Protein AF-A0ABD1X3M7-F1 (afdb_monomer_lite)

Radius of gyration: 40.59 Å; chains: 1; bounding box: 87×37×115 Å

pLDDT: mean 83.44, std 13.27, range [40.62, 98.56]

Foldseek 3Di:
DDDDDDPPVVVVVVVVVVVVVVVVVVVVVVVVVVVVVVVVVVVVVVVVVVVVVVVVVVVVVVVVLCVLQVVQPPPNPPDDVVSVVSSVVVVVVVVVVVVVVVVVVVVVVVVVD

Secondary structure (DSSP, 8-state):
-----SHHHHHHHHHHHHHHHHHHHHHHHHHHHHHHHHHHHHHHHHHHHHHHHHHHHHHHHHHHHHHHHHHSTT-TT--HHHHHHHHHHHHHHHHHHHHHHHHHHHHHHHT--

Sequence (113 aa):
MGGSQQPLVESLEFLNKLLKQSQARRKWYSQIGHIKNRKSRRILMKRRALLVRSRRHRSQIERKVRTLKKLIPNCESMGLDRLFTETADYIIALQIRVKIMQIMVNVFSASDE

Structure (mmCIF, N/CA/C/O backbone):
data_AF-A0ABD1X3M7-F1
#
_entry.id   AF-A0ABD1X3M7-F1
#
loop_
_atom_site.group_PDB
_atom_site.id
_atom_site.type_symbol
_atom_site.label_atom_id
_atom_site.label_alt_id
_atom_site.label_comp_id
_atom_site.label_asym_id
_atom_site.label_entity_id
_atom_site.label_seq_id
_atom_site.pdbx_PDB_ins_code
_atom_site.Cartn_x
_atom_site.Cartn_y
_atom_site.Cartn_z
_atom_site.occupancy
_atom_site.B_iso_or_equiv
_atom_site.auth_seq_id
_atom_site.auth_comp_id
_atom_site.auth_asym_id
_atom_site.auth_atom_id
_atom_site.pdbx_PDB_model_num
ATOM 1 N N . MET A 1 1 ? 62.180 25.571 -76.571 1.00 40.62 1 MET A N 1
ATOM 2 C CA . MET A 1 1 ? 62.094 25.977 -75.149 1.00 40.62 1 MET A CA 1
ATOM 3 C C . MET A 1 1 ? 60.613 26.158 -74.838 1.00 40.62 1 MET A C 1
ATOM 5 O O . MET A 1 1 ? 60.009 26.986 -75.486 1.00 40.62 1 MET A O 1
ATOM 9 N N . GLY A 1 2 ? 59.909 25.409 -74.003 1.00 47.47 2 GLY A N 1
ATOM 10 C CA . GLY A 1 2 ? 60.250 24.322 -73.102 1.00 47.47 2 GLY A CA 1
ATOM 11 C C . GLY A 1 2 ? 59.022 23.414 -72.967 1.00 47.47 2 GLY A C 1
ATOM 12 O O . GLY A 1 2 ? 57.887 23.855 -73.142 1.00 47.47 2 GLY A O 1
ATOM 13 N N . GLY A 1 3 ? 59.283 22.127 -72.763 1.00 44.47 3 GLY A N 1
ATOM 14 C CA . GLY A 1 3 ? 58.268 21.087 -72.730 1.00 44.47 3 GLY A CA 1
ATOM 15 C C . GLY A 1 3 ? 57.367 21.131 -71.496 1.00 44.47 3 GLY A C 1
ATOM 16 O O . GLY A 1 3 ? 57.788 21.479 -70.397 1.00 44.47 3 GLY A O 1
ATOM 17 N N . SER A 1 4 ? 56.136 20.678 -71.717 1.00 57.66 4 SER A N 1
ATOM 18 C CA . SER A 1 4 ? 55.541 19.567 -70.968 1.00 57.66 4 SER A CA 1
ATOM 19 C C . SER A 1 4 ? 55.552 19.666 -69.437 1.00 57.66 4 SER A C 1
ATOM 21 O O . SER A 1 4 ? 56.149 18.831 -68.765 1.00 57.66 4 SER A O 1
ATOM 23 N N . GLN A 1 5 ? 54.815 20.621 -68.865 1.00 54.59 5 GLN A N 1
ATOM 24 C CA . GLN A 1 5 ? 54.397 20.562 -67.456 1.00 54.59 5 GLN A CA 1
ATOM 25 C C . GLN A 1 5 ? 52.925 20.967 -67.311 1.00 54.59 5 GLN A C 1
ATOM 27 O O . GLN A 1 5 ? 52.609 22.066 -66.877 1.00 54.59 5 GLN A O 1
ATOM 32 N N . GLN A 1 6 ? 52.008 20.080 -67.695 1.00 57.47 6 GLN A N 1
ATOM 33 C CA . GLN A 1 6 ? 50.570 20.236 -67.419 1.00 57.47 6 GLN A CA 1
ATOM 34 C C . GLN A 1 6 ? 49.888 19.036 -66.716 1.00 57.47 6 GLN A C 1
ATOM 36 O O . GLN A 1 6 ? 48.978 19.288 -65.934 1.00 57.47 6 GLN A O 1
ATOM 41 N N . PRO A 1 7 ? 50.321 17.759 -66.822 1.00 57.53 7 PRO A N 1
ATOM 42 C CA . PRO A 1 7 ? 49.529 16.657 -66.252 1.00 57.53 7 PRO A CA 1
ATOM 43 C C . PRO A 1 7 ? 49.701 16.457 -64.733 1.00 57.53 7 PRO A C 1
ATOM 45 O O . PRO A 1 7 ? 48.833 15.884 -64.076 1.00 57.53 7 PRO A O 1
ATOM 48 N N . LEU A 1 8 ? 50.811 16.918 -64.143 1.00 57.44 8 LEU A N 1
ATOM 49 C CA . LEU A 1 8 ? 51.114 16.660 -62.726 1.00 57.44 8 LEU A CA 1
ATOM 50 C C . LEU A 1 8 ? 50.387 17.605 -61.761 1.00 57.44 8 LEU A C 1
ATOM 52 O O . LEU A 1 8 ? 50.040 17.194 -60.655 1.00 57.44 8 LEU A O 1
ATOM 56 N N . VAL A 1 9 ? 50.119 18.844 -62.178 1.00 61.38 9 VAL A N 1
ATOM 57 C CA . VAL A 1 9 ? 49.467 19.851 -61.323 1.00 61.38 9 VAL A CA 1
ATOM 58 C C . VAL A 1 9 ? 47.966 19.564 -61.200 1.00 61.38 9 VAL A C 1
ATOM 60 O O . VAL A 1 9 ? 47.423 19.577 -60.098 1.00 61.38 9 VAL A O 1
ATOM 63 N N . GLU A 1 10 ? 47.310 19.180 -62.299 1.00 66.12 10 GLU A N 1
ATOM 64 C CA . GLU A 1 10 ? 45.896 18.771 -62.299 1.00 66.12 10 GLU A CA 1
ATOM 65 C C . GLU A 1 10 ? 45.653 17.480 -61.497 1.00 66.12 10 GLU A C 1
ATOM 67 O O . GLU A 1 10 ? 44.648 17.359 -60.792 1.00 66.12 10 GLU A O 1
ATOM 72 N N . SER A 1 11 ? 46.600 16.535 -61.538 1.00 68.56 11 SER A N 1
ATOM 73 C CA . SER A 1 11 ? 46.552 15.296 -60.750 1.00 68.56 11 SER A CA 1
ATOM 74 C C . SER A 1 11 ? 46.638 15.563 -59.240 1.00 68.56 11 SER A C 1
ATOM 76 O O . SER A 1 11 ? 45.898 14.967 -58.451 1.00 68.56 11 SER A O 1
ATOM 78 N N . LEU A 1 12 ? 47.474 16.520 -58.820 1.00 69.56 12 LEU A N 1
ATOM 79 C CA . LEU A 1 12 ? 47.601 16.902 -57.411 1.00 69.56 12 LEU A CA 1
ATOM 80 C C . LEU A 1 12 ? 46.325 17.583 -56.883 1.00 69.56 12 LEU A C 1
ATOM 82 O O . LEU A 1 12 ? 45.862 17.279 -55.780 1.00 69.56 12 LEU A O 1
ATOM 86 N N . GLU A 1 13 ? 45.714 18.456 -57.687 1.00 80.94 13 GLU A N 1
ATOM 87 C CA . GLU A 1 13 ? 44.432 19.095 -57.369 1.00 80.94 13 GLU A CA 1
ATOM 88 C C . GLU A 1 13 ? 43.291 18.074 -57.274 1.00 80.94 13 GLU A C 1
ATOM 90 O O . GLU A 1 13 ? 42.463 18.125 -56.355 1.00 80.94 13 GLU A O 1
ATOM 95 N N . PHE A 1 14 ? 43.280 17.084 -58.170 1.00 81.12 14 PHE A N 1
ATOM 96 C CA . PHE A 1 14 ? 42.321 15.985 -58.134 1.00 81.12 14 PHE A CA 1
ATOM 97 C C . PHE A 1 14 ? 42.456 15.141 -56.854 1.00 81.12 14 PHE A C 1
ATOM 99 O O . PHE A 1 14 ? 41.455 14.869 -56.179 1.00 81.12 14 PHE A O 1
ATOM 106 N N . LEU A 1 15 ? 43.684 14.796 -56.449 1.00 79.88 15 LEU A N 1
ATOM 107 C CA . LEU A 1 15 ? 43.950 14.066 -55.204 1.00 79.88 15 LEU A CA 1
ATOM 108 C C . LEU A 1 15 ? 43.572 14.882 -53.957 1.00 79.88 15 LEU A C 1
ATOM 110 O O . LEU A 1 15 ? 42.947 14.348 -53.034 1.00 79.88 15 LEU A O 1
ATOM 114 N N . ASN A 1 16 ? 43.855 16.187 -53.943 1.00 84.12 16 ASN A N 1
ATOM 115 C CA . ASN A 1 16 ? 43.445 17.089 -52.863 1.00 84.12 16 ASN A CA 1
ATOM 116 C C . ASN A 1 16 ? 41.917 17.196 -52.747 1.00 84.12 16 ASN A C 1
ATOM 118 O O . ASN A 1 16 ? 41.368 17.211 -51.638 1.00 84.12 16 ASN A O 1
ATOM 122 N N . LYS A 1 17 ? 41.207 17.219 -53.880 1.00 84.50 17 LYS A N 1
ATOM 123 C CA . LYS A 1 17 ? 39.740 17.226 -53.929 1.00 84.50 17 LYS A CA 1
ATOM 124 C C . LYS A 1 17 ? 39.149 15.932 -53.362 1.00 84.50 17 LYS A C 1
ATOM 126 O O . LYS A 1 17 ? 38.236 15.999 -52.534 1.00 84.50 17 LYS A O 1
ATOM 131 N N . LEU A 1 18 ? 39.699 14.771 -53.727 1.00 83.19 18 LEU A N 1
ATOM 132 C CA . LEU A 1 18 ? 39.285 13.473 -53.178 1.00 83.19 18 LEU A CA 1
ATOM 133 C C . LEU A 1 18 ? 39.569 13.362 -51.676 1.00 83.19 18 LEU A C 1
ATOM 135 O O . LEU A 1 18 ? 38.720 12.887 -50.916 1.00 83.19 18 LEU A O 1
ATOM 139 N N . LEU A 1 19 ? 40.723 13.853 -51.218 1.00 82.50 19 LEU A N 1
ATOM 140 C CA . LEU A 1 19 ? 41.073 13.849 -49.800 1.00 82.50 19 LEU A CA 1
ATOM 141 C C . LEU A 1 19 ? 40.123 14.743 -48.987 1.00 82.50 19 LEU A C 1
ATOM 143 O O . LEU A 1 19 ? 39.609 14.303 -47.955 1.00 82.50 19 LEU A O 1
ATOM 147 N N . LYS A 1 20 ? 39.819 15.957 -49.472 1.00 81.38 20 LYS A N 1
ATOM 148 C CA . LYS A 1 20 ? 38.830 16.863 -48.859 1.00 81.38 20 LYS A CA 1
ATOM 149 C C . LYS A 1 20 ? 37.435 16.234 -48.819 1.00 81.38 20 LYS A C 1
ATOM 151 O O . LYS A 1 20 ? 36.772 16.283 -47.782 1.00 81.38 20 LYS A O 1
ATOM 156 N N . GLN A 1 21 ? 37.008 15.578 -49.899 1.00 80.31 21 GLN A N 1
ATOM 157 C CA . GLN A 1 21 ? 35.721 14.878 -49.963 1.00 80.31 21 GLN A CA 1
ATOM 158 C C . GLN A 1 21 ? 35.660 13.693 -48.983 1.00 80.31 21 GLN A C 1
ATOM 160 O O . GLN A 1 21 ? 34.658 13.511 -48.287 1.00 80.31 21 GLN A O 1
ATOM 165 N N . SER A 1 22 ? 36.743 12.921 -48.868 1.00 79.19 22 SER A N 1
ATOM 166 C CA . SER A 1 22 ? 36.877 11.823 -47.903 1.00 79.19 22 SER A CA 1
ATOM 167 C C . SER A 1 22 ? 36.846 12.322 -46.454 1.00 79.19 22 SER A C 1
ATOM 169 O O . SER A 1 22 ? 36.138 11.763 -45.612 1.00 79.19 22 SER A O 1
ATOM 171 N N . GLN A 1 23 ? 37.551 13.415 -46.146 1.00 83.06 23 GLN A N 1
ATOM 172 C CA . GLN A 1 23 ? 37.528 14.041 -44.821 1.00 83.06 23 GLN A CA 1
ATOM 173 C C . GLN A 1 23 ? 36.141 14.593 -44.463 1.00 83.06 23 GLN A C 1
ATOM 175 O O . GLN A 1 23 ? 35.680 14.389 -43.337 1.00 83.06 23 GLN A O 1
ATOM 180 N N . ALA A 1 24 ? 35.448 15.234 -45.410 1.00 79.19 24 ALA A N 1
ATOM 181 C CA . ALA A 1 24 ? 34.084 15.723 -45.217 1.00 79.19 24 ALA A CA 1
ATOM 182 C C . ALA A 1 24 ? 33.107 14.570 -44.929 1.00 79.19 24 ALA A C 1
ATOM 184 O O . ALA A 1 24 ? 32.333 14.635 -43.972 1.00 79.19 24 ALA A O 1
ATOM 185 N N . ARG A 1 25 ? 33.205 13.469 -45.687 1.00 78.94 25 ARG A N 1
ATOM 186 C CA . ARG A 1 25 ? 32.411 12.252 -45.460 1.00 78.94 25 ARG A CA 1
ATOM 187 C C . ARG A 1 25 ? 32.681 11.643 -44.084 1.00 78.94 25 ARG A C 1
ATOM 189 O O . ARG A 1 25 ? 31.732 11.338 -43.366 1.00 78.94 25 ARG A O 1
ATOM 196 N N . ARG A 1 26 ? 33.949 11.521 -43.672 1.00 77.19 26 ARG A N 1
ATOM 197 C CA . ARG A 1 26 ? 34.320 11.006 -42.339 1.00 77.19 26 ARG A CA 1
ATOM 198 C C . ARG A 1 26 ? 33.748 11.856 -41.201 1.00 77.19 26 ARG A C 1
ATOM 200 O O . ARG A 1 26 ? 33.186 11.300 -40.257 1.00 77.19 26 ARG A O 1
ATOM 207 N N . LYS A 1 27 ? 33.833 13.188 -41.306 1.00 79.50 27 LYS A N 1
ATOM 208 C CA . LYS A 1 27 ? 33.227 14.109 -40.328 1.00 79.50 27 LYS A CA 1
ATOM 209 C C . LYS A 1 27 ? 31.704 13.943 -40.264 1.00 79.50 27 LYS A C 1
ATOM 211 O O . LYS A 1 27 ? 31.154 13.857 -39.169 1.00 79.50 27 LYS A O 1
ATOM 216 N N . TRP A 1 28 ? 31.042 13.807 -41.414 1.00 77.19 28 TRP A N 1
ATOM 217 C CA . TRP A 1 28 ? 29.592 13.613 -41.498 1.00 77.19 28 TRP A CA 1
ATOM 218 C C . TRP A 1 28 ? 29.123 12.305 -40.835 1.00 77.19 28 TRP A C 1
ATOM 220 O O . TRP A 1 28 ? 28.206 12.326 -40.012 1.00 77.19 28 TRP A O 1
ATOM 230 N N . TYR A 1 29 ? 29.798 11.177 -41.095 1.00 77.81 29 TYR A N 1
ATOM 231 C CA . TYR A 1 29 ? 29.486 9.897 -40.442 1.00 77.81 29 TYR A CA 1
ATOM 232 C C . TYR A 1 29 ? 29.688 9.941 -38.923 1.00 77.81 29 TYR A C 1
ATOM 234 O O . TYR A 1 29 ? 28.832 9.458 -38.177 1.00 77.81 29 TYR A O 1
ATOM 242 N N . SER A 1 30 ? 30.779 10.562 -38.460 1.00 79.31 30 SER A N 1
ATOM 243 C CA . SER A 1 30 ? 31.036 10.753 -37.028 1.00 79.31 30 SER A CA 1
ATOM 244 C C . SER A 1 30 ? 29.919 11.570 -36.364 1.00 79.31 30 SER A C 1
ATOM 246 O O . SER A 1 30 ? 29.330 11.152 -35.362 1.00 79.31 30 SER A O 1
ATOM 248 N N . GLN A 1 31 ? 29.524 12.687 -36.979 1.00 77.06 31 GLN A N 1
ATOM 249 C CA . GLN A 1 31 ? 28.478 13.568 -36.461 1.00 77.06 31 GLN A CA 1
ATOM 250 C C . GLN A 1 31 ? 27.104 12.880 -36.393 1.00 77.06 31 GLN A C 1
ATOM 252 O O . GLN A 1 31 ? 26.394 13.009 -35.392 1.00 77.06 31 GLN A O 1
ATOM 257 N N . ILE A 1 32 ? 26.750 12.072 -37.397 1.00 76.38 32 ILE A N 1
ATOM 258 C CA . ILE A 1 32 ? 25.526 11.253 -37.376 1.00 76.38 32 ILE A CA 1
ATOM 259 C C . ILE A 1 32 ? 25.575 10.208 -36.258 1.00 76.38 32 ILE A C 1
ATOM 261 O O . ILE A 1 32 ? 24.573 10.006 -35.562 1.00 76.38 32 ILE A O 1
ATOM 265 N N . GLY A 1 33 ? 26.727 9.564 -36.054 1.00 78.38 33 GLY A N 1
ATOM 266 C CA . GLY A 1 33 ? 26.944 8.630 -34.949 1.00 78.38 33 GLY A CA 1
ATOM 267 C C . GLY A 1 33 ? 26.681 9.282 -33.588 1.00 78.38 33 GLY A C 1
ATOM 268 O O . GLY A 1 33 ? 25.917 8.747 -32.779 1.00 78.38 33 GLY A O 1
ATOM 269 N N . HIS A 1 34 ? 27.217 10.486 -33.365 1.00 75.69 34 HIS A N 1
ATOM 270 C CA . HIS A 1 34 ? 26.978 11.261 -32.145 1.00 75.69 34 HIS A CA 1
ATOM 271 C C . HIS A 1 34 ? 25.497 11.615 -31.945 1.00 75.69 34 HIS A C 1
ATOM 273 O O . HIS A 1 34 ? 24.980 11.486 -30.830 1.00 75.69 34 HIS A O 1
ATOM 279 N N . ILE A 1 35 ? 24.780 12.001 -33.006 1.00 74.12 35 ILE A N 1
ATOM 280 C CA . ILE A 1 35 ? 23.343 12.318 -32.943 1.00 74.12 35 ILE A CA 1
ATOM 281 C C . ILE A 1 35 ? 22.522 11.075 -32.572 1.00 74.12 35 ILE A C 1
ATOM 283 O O . ILE A 1 35 ? 21.677 11.135 -31.669 1.00 74.12 35 ILE A O 1
ATOM 287 N N . LYS A 1 36 ? 22.790 9.932 -33.218 1.00 76.88 36 LYS A N 1
ATOM 288 C CA . LYS A 1 36 ? 22.112 8.658 -32.927 1.00 76.88 36 LYS A CA 1
ATOM 289 C C . LYS A 1 36 ? 22.367 8.208 -31.485 1.00 76.88 36 LYS A C 1
ATOM 291 O O . LYS A 1 36 ? 21.419 7.861 -30.777 1.00 76.88 36 LYS A O 1
ATOM 296 N N . ASN A 1 37 ? 23.612 8.299 -31.015 1.00 78.06 37 ASN A N 1
ATOM 297 C CA . ASN A 1 37 ? 23.982 7.928 -29.648 1.00 78.06 37 ASN A CA 1
ATOM 298 C C . ASN A 1 37 ? 23.331 8.864 -28.609 1.00 78.06 37 ASN A C 1
ATOM 300 O O . ASN A 1 37 ? 22.746 8.401 -27.629 1.00 78.06 37 ASN A O 1
ATOM 304 N N . ARG A 1 38 ? 23.298 10.181 -28.867 1.00 78.56 38 ARG A N 1
ATOM 305 C CA . ARG A 1 38 ? 22.602 11.156 -28.006 1.00 78.56 38 ARG A CA 1
ATOM 306 C C . ARG A 1 38 ? 21.103 10.860 -27.904 1.00 78.56 38 ARG A C 1
ATOM 308 O O . ARG A 1 38 ? 20.542 10.930 -26.808 1.00 78.56 38 ARG A O 1
ATOM 315 N N . LYS A 1 39 ? 20.450 10.505 -29.019 1.00 79.00 39 LYS A N 1
ATOM 316 C CA . LYS A 1 39 ? 19.026 10.126 -29.042 1.00 79.00 39 LYS A CA 1
ATOM 317 C C . LYS A 1 39 ? 18.782 8.829 -28.263 1.00 79.00 39 LYS A C 1
ATOM 319 O O . LYS A 1 39 ? 17.892 8.803 -27.414 1.00 79.00 39 LYS A O 1
ATOM 324 N N . SER A 1 40 ? 19.607 7.804 -28.485 1.00 84.25 40 SER A N 1
ATOM 325 C CA . SER A 1 40 ? 19.539 6.525 -27.761 1.00 84.25 40 SER A CA 1
ATOM 326 C C . SER A 1 40 ? 19.713 6.714 -26.248 1.00 84.25 40 SER A C 1
ATOM 328 O O . SER A 1 40 ? 18.860 6.301 -25.457 1.00 84.25 40 SER A O 1
ATOM 330 N N . ARG A 1 41 ? 20.740 7.469 -25.834 1.00 86.12 41 ARG A N 1
ATOM 331 C CA . ARG A 1 41 ? 20.997 7.805 -24.426 1.00 86.12 41 ARG A CA 1
ATOM 332 C C . ARG A 1 41 ? 19.818 8.538 -23.787 1.00 86.12 41 ARG A C 1
ATOM 334 O O . ARG A 1 41 ? 19.438 8.217 -22.663 1.00 86.12 41 ARG A O 1
ATOM 341 N N . ARG A 1 42 ? 19.196 9.486 -24.497 1.00 85.81 42 ARG A N 1
ATOM 342 C CA . ARG A 1 42 ? 18.013 10.212 -24.003 1.00 85.81 42 ARG A CA 1
ATOM 343 C C . ARG A 1 42 ? 16.832 9.270 -23.748 1.00 85.81 42 ARG A C 1
ATOM 345 O O . ARG A 1 42 ? 16.169 9.405 -22.723 1.00 85.81 42 ARG A O 1
ATOM 352 N N . ILE A 1 43 ? 16.575 8.322 -24.650 1.00 87.25 43 ILE A N 1
ATOM 353 C CA . ILE A 1 43 ? 15.497 7.330 -24.495 1.00 87.25 43 ILE A CA 1
ATOM 354 C C . ILE A 1 43 ? 15.775 6.426 -23.290 1.00 87.25 43 ILE A C 1
ATOM 356 O O . ILE A 1 43 ? 14.890 6.240 -22.452 1.00 87.25 43 ILE A O 1
ATOM 360 N N . LEU A 1 44 ? 17.008 5.928 -23.157 1.00 88.75 44 LEU A N 1
ATOM 361 C CA . LEU A 1 44 ? 17.424 5.115 -22.013 1.00 88.75 44 LEU A CA 1
ATOM 362 C C . LEU A 1 44 ? 17.233 5.863 -20.684 1.00 88.75 44 LEU A C 1
ATOM 364 O O . LEU A 1 44 ? 16.662 5.307 -19.747 1.00 88.75 44 LEU A O 1
ATOM 368 N N . MET A 1 45 ? 17.653 7.129 -20.606 1.00 88.44 45 MET A N 1
ATOM 369 C CA . MET A 1 45 ? 17.507 7.938 -19.390 1.00 88.44 45 MET A CA 1
ATOM 370 C C . MET A 1 45 ? 16.040 8.215 -19.047 1.00 88.44 45 MET A C 1
ATOM 372 O O . MET A 1 45 ? 15.662 8.097 -17.883 1.00 88.44 45 MET A O 1
ATOM 376 N N . LYS A 1 46 ? 15.183 8.488 -20.043 1.00 86.56 46 LYS A N 1
ATOM 377 C CA . LYS A 1 46 ? 13.730 8.616 -19.827 1.00 86.56 46 LYS A CA 1
ATOM 378 C C . LYS A 1 46 ? 13.125 7.328 -19.261 1.00 86.56 46 LYS A C 1
ATOM 380 O O . LYS A 1 46 ?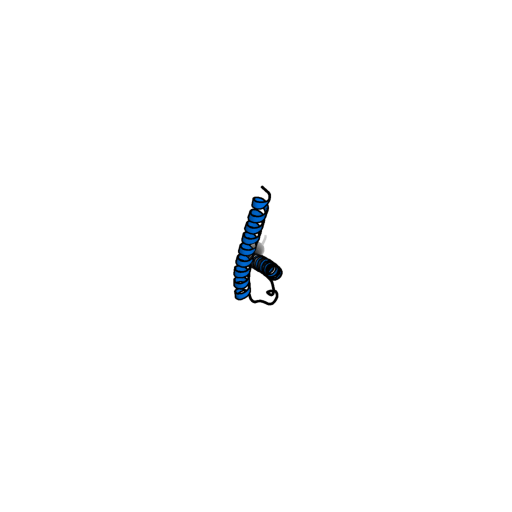 12.390 7.383 -18.278 1.00 86.56 46 LYS A O 1
ATOM 385 N N . ARG A 1 47 ? 13.469 6.167 -19.831 1.00 83.19 47 ARG A N 1
ATOM 386 C CA . ARG A 1 47 ? 13.009 4.859 -19.327 1.00 83.19 47 ARG A CA 1
ATOM 387 C C . ARG A 1 47 ? 13.475 4.612 -17.890 1.00 83.19 47 ARG A C 1
ATOM 389 O O . ARG A 1 47 ? 12.669 4.222 -17.049 1.00 83.19 47 ARG A O 1
ATOM 396 N N . ARG A 1 48 ? 14.742 4.908 -17.577 1.00 82.62 48 ARG A N 1
ATOM 397 C CA . ARG A 1 48 ? 15.281 4.805 -16.209 1.00 82.62 48 ARG A CA 1
ATOM 398 C C . ARG A 1 48 ? 14.538 5.711 -15.226 1.00 82.62 48 ARG A C 1
ATOM 400 O O . ARG A 1 48 ? 14.162 5.241 -14.157 1.00 82.62 48 ARG A O 1
ATOM 407 N N . ALA A 1 49 ? 14.268 6.965 -15.588 1.00 80.75 49 ALA A N 1
ATOM 408 C CA . ALA A 1 49 ? 13.539 7.899 -14.728 1.00 80.75 49 ALA A CA 1
ATOM 409 C C . ALA A 1 49 ? 12.121 7.401 -14.388 1.00 80.75 49 ALA A C 1
ATOM 411 O O . ALA A 1 49 ? 11.698 7.478 -13.233 1.00 80.75 49 ALA A O 1
ATOM 412 N N . LEU A 1 50 ? 11.408 6.824 -15.363 1.00 79.12 50 LEU A N 1
ATOM 413 C CA . LEU A 1 50 ? 10.087 6.228 -15.136 1.00 79.12 50 LEU A CA 1
ATOM 414 C C . LEU A 1 50 ? 10.146 5.030 -14.176 1.00 79.12 50 LEU A C 1
ATOM 416 O O . LEU A 1 50 ? 9.326 4.941 -13.261 1.00 79.12 50 LEU A O 1
ATOM 420 N N . LEU A 1 51 ? 11.141 4.151 -14.331 1.00 76.19 51 LEU A N 1
ATOM 421 C CA . LEU A 1 51 ? 11.342 3.009 -13.431 1.00 76.19 51 LEU A CA 1
ATOM 422 C C . LEU A 1 51 ? 11.678 3.454 -12.003 1.00 76.19 51 LEU A C 1
ATOM 424 O O . LEU A 1 51 ? 11.112 2.925 -11.048 1.00 76.19 51 LEU A O 1
ATOM 428 N N . VAL A 1 52 ? 12.549 4.454 -11.840 1.00 74.06 52 VAL A N 1
ATOM 429 C CA . VAL A 1 52 ? 12.874 5.031 -10.524 1.00 74.06 52 VAL A CA 1
ATOM 430 C C . VAL A 1 52 ? 11.624 5.616 -9.865 1.00 74.06 52 VAL A C 1
ATOM 432 O O . VAL A 1 52 ? 11.382 5.367 -8.685 1.00 74.06 52 VAL A O 1
ATOM 435 N N . ARG A 1 53 ? 10.789 6.338 -10.622 1.00 68.38 53 ARG A N 1
ATOM 436 C CA . ARG A 1 53 ? 9.529 6.902 -10.114 1.00 68.38 53 ARG A CA 1
ATOM 437 C C . ARG A 1 53 ? 8.549 5.811 -9.668 1.00 68.38 53 ARG A C 1
ATOM 439 O O . ARG A 1 53 ? 7.980 5.915 -8.586 1.00 68.38 53 ARG A O 1
ATOM 446 N N . SER A 1 54 ? 8.405 4.747 -10.457 1.00 72.19 54 SER A N 1
ATOM 447 C CA . SER A 1 54 ? 7.559 3.596 -10.114 1.00 72.19 54 SER A CA 1
ATOM 448 C C . SER A 1 54 ? 8.043 2.876 -8.847 1.00 72.19 54 SER A C 1
ATOM 450 O O . SER A 1 54 ? 7.251 2.600 -7.945 1.00 72.19 54 SER A O 1
ATOM 452 N N . ARG A 1 55 ? 9.358 2.646 -8.724 1.00 70.25 55 ARG A N 1
ATOM 453 C CA . ARG A 1 55 ? 9.963 2.027 -7.533 1.00 70.25 55 ARG A CA 1
ATOM 454 C C . ARG A 1 55 ? 9.753 2.869 -6.273 1.00 70.25 55 ARG A C 1
ATOM 456 O O . ARG A 1 55 ? 9.409 2.315 -5.232 1.00 70.25 55 ARG A O 1
ATOM 463 N N . ARG A 1 56 ? 9.886 4.199 -6.368 1.00 72.00 56 ARG A N 1
ATOM 464 C CA . ARG A 1 56 ? 9.594 5.113 -5.247 1.00 72.00 56 ARG A CA 1
ATOM 465 C C . ARG A 1 56 ? 8.141 4.999 -4.784 1.00 72.00 56 ARG A C 1
ATOM 467 O O . ARG A 1 56 ? 7.906 4.878 -3.586 1.00 72.00 56 ARG A O 1
ATOM 474 N N . HIS A 1 57 ? 7.181 4.963 -5.706 1.00 71.94 57 HIS A N 1
ATOM 475 C CA . HIS A 1 57 ? 5.768 4.809 -5.348 1.00 71.94 57 HIS A CA 1
ATOM 476 C C . HIS A 1 57 ? 5.488 3.477 -4.633 1.00 71.94 57 HIS A C 1
ATOM 478 O O . HIS A 1 57 ? 4.855 3.463 -3.579 1.00 71.94 57 HIS A O 1
ATOM 484 N N . ARG A 1 58 ? 6.028 2.361 -5.146 1.00 75.69 58 ARG A N 1
ATOM 485 C CA . ARG A 1 58 ? 5.907 1.052 -4.479 1.00 75.69 58 ARG A CA 1
ATOM 486 C C . ARG A 1 58 ? 6.481 1.077 -3.058 1.00 75.69 58 ARG A C 1
ATOM 488 O O . ARG A 1 58 ? 5.816 0.611 -2.141 1.00 75.69 58 ARG A O 1
ATOM 495 N N . SER A 1 59 ? 7.640 1.713 -2.856 1.00 82.75 59 SER A N 1
ATOM 496 C CA . SER A 1 59 ? 8.234 1.845 -1.516 1.00 82.75 59 SER A CA 1
ATOM 497 C C . SER A 1 59 ? 7.387 2.676 -0.543 1.00 82.75 59 SER A C 1
ATOM 499 O O . SER A 1 59 ? 7.396 2.411 0.655 1.00 82.75 59 SER A O 1
ATOM 501 N N . GLN A 1 60 ? 6.631 3.666 -1.030 1.00 88.75 60 GLN A N 1
ATOM 502 C C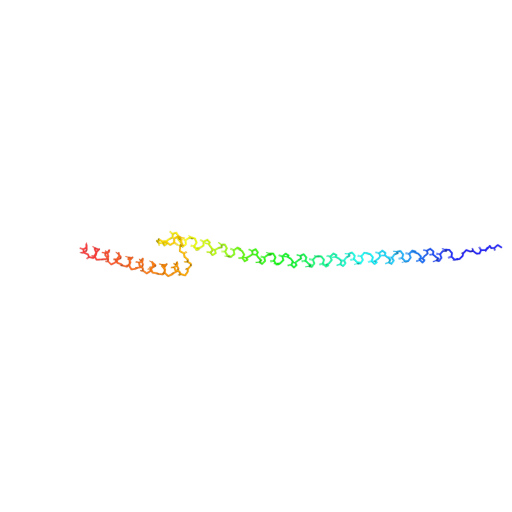A . GLN A 1 60 ? 5.738 4.455 -0.176 1.00 88.75 60 GLN A CA 1
ATOM 503 C C . GLN A 1 60 ? 4.533 3.636 0.285 1.00 88.75 60 GLN A C 1
ATOM 505 O O . GLN A 1 60 ? 4.187 3.691 1.463 1.00 88.75 60 GLN A O 1
ATOM 510 N N . ILE A 1 61 ? 3.921 2.860 -0.615 1.00 90.94 61 ILE A N 1
ATOM 511 C CA . ILE A 1 61 ? 2.820 1.955 -0.253 1.00 90.94 61 ILE A CA 1
ATOM 512 C C . ILE A 1 61 ? 3.310 0.917 0.751 1.00 90.94 61 ILE A C 1
ATOM 514 O O . ILE A 1 61 ? 2.673 0.719 1.778 1.00 90.94 61 ILE A O 1
ATOM 518 N N . GLU A 1 62 ? 4.470 0.311 0.507 1.00 91.69 62 GLU A N 1
ATOM 519 C CA . GLU A 1 62 ? 5.035 -0.682 1.418 1.00 91.69 62 GLU A CA 1
ATOM 520 C C . GLU A 1 62 ? 5.287 -0.099 2.817 1.00 91.69 62 GLU A C 1
ATOM 522 O O . GLU A 1 62 ? 4.951 -0.730 3.817 1.00 91.69 62 GLU A O 1
ATOM 527 N N . ARG A 1 63 ? 5.808 1.134 2.907 1.00 93.62 63 ARG A N 1
ATOM 528 C CA . ARG A 1 63 ? 5.959 1.843 4.188 1.00 93.62 63 ARG A CA 1
ATOM 529 C C . ARG A 1 63 ? 4.617 2.041 4.889 1.00 93.62 63 ARG A C 1
ATOM 531 O O . ARG A 1 63 ? 4.525 1.749 6.075 1.00 93.62 63 ARG A O 1
ATOM 538 N N . LYS A 1 64 ? 3.579 2.478 4.167 1.00 95.00 64 LYS A N 1
ATOM 539 C CA . LYS A 1 64 ? 2.228 2.649 4.727 1.00 95.00 64 LYS A CA 1
ATOM 540 C C . LYS A 1 64 ? 1.644 1.327 5.227 1.00 95.00 64 LYS A C 1
ATOM 542 O O . LYS A 1 64 ? 1.122 1.287 6.333 1.00 95.00 64 LYS A O 1
ATOM 547 N N . VAL A 1 65 ? 1.790 0.246 4.459 1.00 95.25 65 VAL A N 1
ATOM 548 C CA . VAL A 1 65 ? 1.346 -1.100 4.855 1.00 95.25 65 VAL A CA 1
ATOM 549 C C . VAL A 1 65 ? 2.093 -1.573 6.102 1.00 95.25 65 VAL A C 1
ATOM 551 O O . VAL A 1 65 ? 1.471 -2.087 7.025 1.00 95.25 65 VAL A O 1
ATOM 554 N N . ARG A 1 66 ? 3.415 -1.364 6.177 1.00 94.69 66 ARG A N 1
ATOM 555 C CA . ARG A 1 66 ? 4.208 -1.692 7.373 1.00 94.69 66 ARG A CA 1
ATOM 556 C C . ARG A 1 66 ? 3.752 -0.902 8.598 1.00 94.69 66 ARG A C 1
ATOM 558 O O . ARG A 1 66 ? 3.698 -1.470 9.679 1.00 94.69 66 ARG A O 1
ATOM 565 N N . THR A 1 67 ? 3.432 0.382 8.442 1.00 96.12 67 THR A N 1
ATOM 566 C CA . THR A 1 67 ? 2.872 1.187 9.535 1.00 96.12 67 THR A CA 1
ATOM 567 C C . THR A 1 67 ? 1.509 0.659 9.961 1.00 96.12 67 THR A C 1
ATOM 569 O O . THR A 1 67 ? 1.288 0.474 11.152 1.00 96.12 67 THR A O 1
ATOM 572 N N . LEU A 1 68 ? 0.622 0.356 9.010 1.00 96.44 68 LEU A N 1
ATOM 573 C CA . LEU A 1 68 ? -0.704 -0.178 9.309 1.00 96.44 68 LEU A CA 1
ATOM 574 C C . LEU A 1 68 ? -0.613 -1.485 10.107 1.00 96.44 68 LEU A C 1
ATOM 576 O O . LEU A 1 68 ? -1.269 -1.624 11.132 1.00 96.44 68 LEU A O 1
ATOM 580 N N . LYS A 1 69 ? 0.303 -2.376 9.715 1.00 95.50 69 LYS A N 1
ATOM 581 C CA . LYS A 1 69 ? 0.578 -3.632 10.424 1.00 95.50 69 LYS A CA 1
ATOM 582 C C . LYS A 1 69 ? 1.007 -3.475 11.887 1.00 95.50 69 LYS A C 1
ATOM 584 O O . LYS A 1 69 ? 0.835 -4.396 12.671 1.00 95.50 69 LYS A O 1
ATOM 589 N N . LYS A 1 70 ? 1.600 -2.335 12.247 1.00 95.12 70 LYS A N 1
ATOM 590 C CA . LYS A 1 70 ? 2.005 -2.033 13.629 1.00 95.12 70 LYS A CA 1
ATOM 591 C C . LYS A 1 70 ? 0.884 -1.406 14.455 1.00 95.12 70 LYS A C 1
ATOM 593 O O . LYS A 1 70 ? 0.951 -1.430 15.676 1.00 95.12 70 LYS A O 1
ATOM 598 N N . LEU A 1 71 ? -0.095 -0.785 13.798 1.00 96.19 71 LEU A N 1
ATOM 599 C CA . LEU A 1 71 ? -1.205 -0.096 14.460 1.00 96.19 71 LEU A CA 1
ATOM 600 C C . LEU A 1 71 ? -2.359 -1.041 14.789 1.00 96.19 71 LEU A C 1
ATOM 602 O O . LEU A 1 71 ? -3.065 -0.821 15.771 1.00 96.19 71 LEU A O 1
ATOM 606 N N . ILE A 1 72 ? -2.571 -2.055 13.952 1.00 95.62 72 ILE A N 1
ATOM 607 C CA . ILE A 1 72 ? -3.675 -2.996 14.113 1.00 95.62 72 ILE A CA 1
ATOM 608 C C . ILE A 1 72 ? -3.192 -4.206 14.935 1.00 95.62 72 ILE A C 1
ATOM 610 O O . ILE A 1 72 ? -2.111 -4.737 14.665 1.00 95.62 72 ILE A O 1
ATOM 614 N N . PRO A 1 73 ? -3.954 -4.664 15.942 1.00 92.75 73 PRO A N 1
ATOM 615 C CA . PRO A 1 73 ? -3.577 -5.831 16.736 1.00 92.75 73 PRO A CA 1
ATOM 616 C C . PRO A 1 73 ? -3.394 -7.092 15.875 1.00 92.75 73 PRO A C 1
ATOM 618 O O . PRO A 1 73 ? -4.143 -7.318 14.929 1.00 92.75 73 PRO A O 1
ATOM 621 N N . ASN A 1 74 ? -2.420 -7.942 16.222 1.00 89.56 74 ASN A N 1
ATOM 622 C CA . ASN A 1 74 ? -2.237 -9.298 15.671 1.00 89.56 74 ASN A CA 1
ATOM 623 C C . ASN A 1 74 ? -2.063 -9.414 14.139 1.00 89.56 74 ASN A C 1
ATOM 625 O O . ASN A 1 74 ? -2.322 -10.475 13.570 1.00 89.56 74 ASN A O 1
ATOM 629 N N . CYS A 1 75 ? -1.613 -8.365 13.444 1.00 89.94 75 CYS A N 1
ATOM 630 C CA . CYS A 1 75 ? -1.597 -8.351 11.972 1.00 89.94 75 CYS A CA 1
ATOM 631 C C . CYS A 1 75 ? -0.201 -8.237 11.320 1.00 89.94 75 CYS A C 1
ATOM 633 O O . CYS A 1 75 ? -0.095 -8.131 10.093 1.00 89.94 75 CYS A O 1
ATOM 635 N N . GLU A 1 76 ? 0.888 -8.315 12.094 1.00 86.25 76 GLU A N 1
ATOM 636 C CA . GLU A 1 76 ? 2.264 -8.159 11.587 1.00 86.25 76 GLU A CA 1
ATOM 637 C C . GLU A 1 76 ? 2.602 -9.134 10.441 1.00 86.25 76 GLU A C 1
ATOM 639 O O . GLU A 1 76 ? 3.160 -8.741 9.406 1.00 86.25 76 GLU A O 1
ATOM 644 N N . SER A 1 77 ? 2.189 -10.395 10.566 1.00 88.12 77 SER A N 1
ATOM 645 C CA . SER A 1 77 ? 2.419 -11.457 9.577 1.00 88.12 77 SER A CA 1
ATOM 646 C C . SER A 1 77 ? 1.306 -11.589 8.529 1.00 88.12 77 SER A C 1
ATOM 648 O O . SER A 1 77 ? 1.407 -12.417 7.626 1.00 88.12 77 SER A O 1
ATOM 650 N N . MET A 1 78 ? 0.260 -10.760 8.590 1.00 88.94 78 MET A N 1
ATOM 651 C CA . MET A 1 78 ? -0.948 -10.958 7.790 1.00 88.94 78 MET A CA 1
ATOM 652 C C . MET A 1 78 ? -0.797 -10.473 6.333 1.00 88.94 78 MET A C 1
ATOM 654 O O . MET A 1 78 ? -0.041 -9.537 6.044 1.00 88.94 78 MET A O 1
ATOM 658 N N . GLY A 1 79 ? -1.505 -11.123 5.401 1.00 92.00 79 GLY A N 1
ATOM 659 C CA . GLY A 1 79 ? -1.620 -10.690 4.001 1.00 92.00 79 GLY A CA 1
ATOM 660 C C . GLY A 1 79 ? -2.461 -9.416 3.843 1.00 92.00 79 GLY A C 1
ATOM 661 O O . GLY A 1 79 ? -3.171 -9.031 4.767 1.00 92.0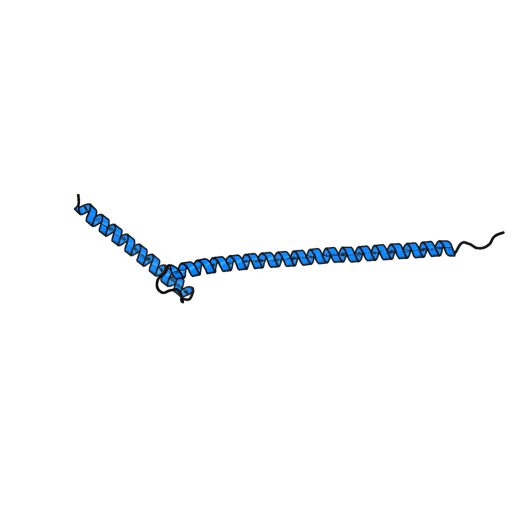0 79 GLY A O 1
ATOM 662 N N . LEU A 1 80 ? -2.384 -8.755 2.680 1.00 92.50 80 LEU A N 1
ATOM 663 C CA . LEU A 1 80 ? -3.023 -7.445 2.456 1.00 92.50 80 LEU A CA 1
ATOM 664 C C . LEU A 1 80 ? -4.549 -7.480 2.577 1.00 92.50 80 LEU A C 1
ATOM 666 O O . LEU A 1 80 ? -5.107 -6.626 3.256 1.00 92.50 80 LEU A O 1
ATOM 670 N N . ASP A 1 81 ? -5.208 -8.459 1.958 1.00 91.81 81 ASP A N 1
ATOM 671 C CA . ASP A 1 81 ? -6.676 -8.517 1.933 1.00 91.81 81 ASP A CA 1
ATOM 672 C C . ASP A 1 81 ? -7.237 -8.618 3.351 1.00 91.81 81 ASP A C 1
ATOM 674 O O . ASP A 1 81 ? -8.077 -7.827 3.771 1.00 91.81 81 ASP A O 1
ATOM 678 N N . ARG A 1 82 ? -6.668 -9.536 4.133 1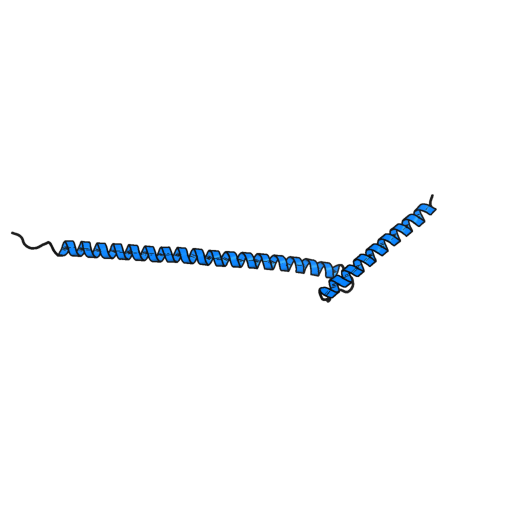.00 93.94 82 ARG A N 1
ATOM 679 C CA . ARG A 1 82 ? -7.064 -9.764 5.520 1.00 93.94 82 ARG A CA 1
ATOM 680 C C . ARG A 1 82 ? -6.658 -8.593 6.422 1.00 9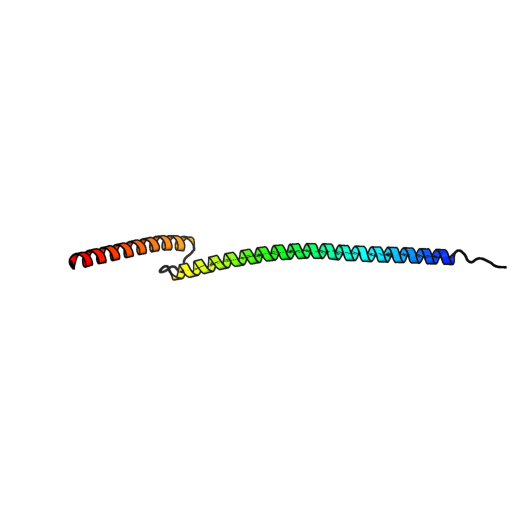3.94 82 ARG A C 1
ATOM 682 O O . ARG A 1 82 ? -7.450 -8.187 7.259 1.00 93.94 82 ARG A O 1
ATOM 689 N N . LEU A 1 83 ? -5.489 -7.980 6.197 1.00 96.38 83 LEU A N 1
ATOM 690 C CA . LEU A 1 83 ? -5.071 -6.765 6.906 1.00 96.38 83 LEU A CA 1
ATOM 691 C C . LEU A 1 83 ? -6.101 -5.639 6.758 1.00 96.38 83 LEU A C 1
ATOM 693 O O . LEU A 1 83 ? -6.406 -4.973 7.743 1.00 96.38 83 LEU A O 1
ATOM 697 N N . PHE A 1 84 ? -6.626 -5.407 5.553 1.00 96.25 84 PHE A N 1
ATOM 698 C CA . PHE A 1 84 ? -7.597 -4.336 5.331 1.00 96.25 84 PHE A CA 1
ATOM 699 C C . PHE A 1 84 ? -8.960 -4.633 5.956 1.00 96.25 84 PHE A C 1
ATOM 701 O O . PHE A 1 84 ? -9.551 -3.716 6.523 1.00 96.25 84 PHE A O 1
ATOM 708 N N . THR A 1 85 ? -9.419 -5.886 5.927 1.00 96.00 85 THR A N 1
ATOM 709 C CA . THR A 1 85 ? -10.646 -6.294 6.631 1.00 96.00 85 THR A CA 1
ATOM 710 C C . THR A 1 85 ? -10.516 -6.085 8.140 1.00 96.00 85 THR A C 1
ATOM 712 O O . THR A 1 85 ? -11.298 -5.337 8.716 1.00 96.00 85 THR A O 1
ATOM 715 N N . GLU A 1 86 ? -9.463 -6.626 8.760 1.00 95.88 86 GLU A N 1
ATOM 716 C CA . GLU A 1 86 ? -9.214 -6.475 10.205 1.00 95.88 86 G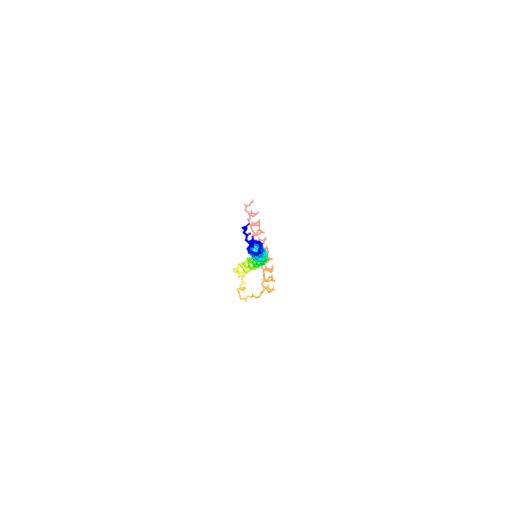LU A CA 1
ATOM 717 C C . GLU A 1 86 ? -9.033 -4.998 10.598 1.00 95.88 86 GLU A C 1
ATOM 719 O O . GLU A 1 86 ? -9.443 -4.562 11.671 1.00 95.88 86 GLU A O 1
ATOM 724 N N . THR A 1 87 ? -8.445 -4.190 9.707 1.00 97.44 87 THR A N 1
ATOM 725 C CA . THR A 1 87 ? -8.341 -2.737 9.900 1.00 97.44 87 THR A CA 1
ATOM 726 C C . THR A 1 87 ? -9.720 -2.083 9.954 1.00 97.44 87 THR A C 1
ATOM 728 O O . THR A 1 87 ? -9.952 -1.237 10.816 1.00 97.44 87 THR A O 1
ATOM 731 N N . ALA A 1 88 ? -10.621 -2.431 9.031 1.00 97.56 88 ALA A N 1
ATOM 732 C CA . ALA A 1 88 ? -11.966 -1.867 8.990 1.00 97.56 88 ALA A CA 1
ATOM 733 C C . ALA A 1 88 ? -12.743 -2.213 10.268 1.00 97.56 88 ALA A C 1
ATOM 735 O O . ALA A 1 88 ? -13.305 -1.319 10.906 1.00 97.56 88 ALA A O 1
ATOM 736 N N . ASP A 1 89 ? -12.671 -3.474 10.693 1.00 96.94 89 ASP A N 1
ATOM 737 C CA . ASP A 1 89 ? -13.303 -3.942 11.926 1.00 96.94 89 ASP A CA 1
ATOM 738 C C . ASP A 1 89 ? -12.726 -3.228 13.156 1.00 96.94 89 ASP A C 1
ATOM 740 O O . ASP A 1 89 ? -13.468 -2.755 14.022 1.00 96.94 89 ASP A O 1
ATOM 744 N N . TYR A 1 90 ? -11.401 -3.052 13.210 1.00 97.81 90 TYR A N 1
ATOM 745 C CA . TYR A 1 90 ? -10.750 -2.357 14.318 1.00 97.81 90 TYR A CA 1
ATOM 746 C C . TYR A 1 90 ? -11.109 -0.866 14.383 1.00 97.81 90 TYR A C 1
ATOM 748 O O . TYR A 1 90 ? -11.308 -0.331 15.475 1.00 97.81 90 TYR A O 1
ATOM 756 N N . ILE A 1 91 ? -11.256 -0.189 13.237 1.00 98.31 91 ILE A N 1
ATOM 757 C CA . ILE A 1 91 ? -11.734 1.201 13.191 1.00 98.31 91 ILE A CA 1
ATOM 758 C C . ILE A 1 91 ? -13.138 1.296 13.795 1.00 98.31 91 ILE A C 1
ATOM 760 O O . ILE A 1 91 ? -13.377 2.163 14.637 1.00 98.31 91 ILE A O 1
ATOM 764 N N . ILE A 1 92 ? -14.048 0.400 13.407 1.00 98.38 92 ILE A N 1
ATOM 765 C CA . ILE A 1 92 ? -15.419 0.379 13.932 1.00 98.38 92 ILE A CA 1
ATOM 766 C C . ILE A 1 92 ? -15.404 0.125 15.445 1.00 98.38 92 ILE A C 1
ATOM 768 O O . ILE A 1 92 ? -16.056 0.850 16.201 1.00 98.38 92 ILE A O 1
ATOM 772 N N . ALA A 1 93 ? -14.609 -0.841 15.910 1.00 98.06 93 ALA A N 1
ATOM 773 C CA . ALA A 1 93 ? -14.474 -1.145 17.332 1.00 98.06 93 ALA A CA 1
ATOM 774 C C . ALA A 1 93 ? -13.968 0.062 18.143 1.00 98.06 93 ALA A C 1
ATOM 776 O O . ALA A 1 93 ? -14.504 0.364 19.214 1.00 98.06 93 ALA A O 1
ATOM 777 N N . LEU A 1 94 ? -12.971 0.790 17.626 1.00 98.12 94 LEU A N 1
ATOM 778 C CA . LEU A 1 94 ? -12.469 2.013 18.254 1.00 98.12 94 LEU A CA 1
ATOM 779 C C . LEU A 1 94 ? -13.526 3.121 18.279 1.00 98.12 94 LEU A C 1
ATOM 781 O O . LEU A 1 94 ? -13.701 3.766 19.312 1.00 98.12 94 LEU A O 1
ATOM 785 N N . GLN A 1 95 ? -14.261 3.324 17.183 1.00 98.50 95 GLN A N 1
ATOM 786 C CA . GLN A 1 95 ? -15.333 4.321 17.122 1.00 98.50 95 GLN A CA 1
ATOM 787 C C . GLN A 1 95 ? -16.427 4.046 18.158 1.00 98.50 95 GLN A C 1
ATOM 789 O O . GLN A 1 95 ? -16.861 4.966 18.851 1.00 98.50 95 GLN A O 1
ATOM 794 N N . ILE A 1 96 ? -16.857 2.788 18.289 1.00 98.56 96 ILE A N 1
ATOM 795 C CA . ILE A 1 96 ? -17.853 2.383 19.288 1.00 98.56 96 ILE A CA 1
ATOM 796 C C . ILE A 1 96 ? -17.314 2.627 20.698 1.00 98.56 96 ILE A C 1
ATOM 798 O O . ILE A 1 96 ? -18.006 3.227 21.518 1.00 98.56 96 ILE A O 1
ATOM 802 N N . ARG A 1 97 ? -16.063 2.236 20.971 1.00 98.06 97 ARG A N 1
ATOM 803 C CA . ARG A 1 97 ? -15.435 2.444 22.281 1.00 98.06 97 ARG A CA 1
ATOM 804 C C . ARG A 1 97 ? -15.406 3.922 22.670 1.00 98.06 97 ARG A C 1
ATOM 806 O O . ARG A 1 97 ? -15.801 4.255 23.781 1.00 98.06 97 ARG A O 1
ATOM 813 N N . VAL A 1 98 ? -15.000 4.803 21.755 1.00 98.25 98 VAL A N 1
ATOM 814 C CA . VAL A 1 98 ? -14.978 6.254 21.998 1.00 98.25 98 VAL A CA 1
ATOM 815 C C . VAL A 1 98 ? -16.383 6.792 22.281 1.00 98.25 98 VAL A C 1
ATOM 817 O O . VAL A 1 98 ? -16.556 7.537 23.242 1.00 98.25 98 VAL A O 1
ATOM 820 N N . LYS A 1 99 ? -17.396 6.377 21.507 1.00 98.31 99 LYS A N 1
ATOM 821 C CA . LYS A 1 99 ? -18.794 6.784 21.739 1.00 98.31 99 LYS A CA 1
ATOM 822 C C . LYS A 1 99 ? -19.301 6.354 23.114 1.00 98.31 99 LYS A C 1
ATOM 824 O O . LYS A 1 99 ? -19.937 7.144 23.800 1.00 98.31 99 LYS A O 1
ATOM 829 N N . ILE A 1 100 ? -19.001 5.124 23.532 1.00 98.38 100 ILE A N 1
ATOM 830 C CA . ILE A 1 100 ? -19.381 4.630 24.861 1.00 98.38 100 ILE A CA 1
ATOM 831 C C . ILE A 1 100 ? -18.714 5.473 25.949 1.00 98.38 100 ILE A C 1
ATOM 833 O O . ILE A 1 100 ? -19.398 5.925 26.859 1.00 98.38 100 ILE A O 1
ATOM 837 N N . MET A 1 101 ? -17.410 5.744 25.837 1.00 98.12 101 MET A N 1
ATOM 838 C CA . MET A 1 101 ? -16.694 6.571 26.816 1.00 98.12 101 MET A CA 1
ATOM 839 C C . MET A 1 101 ? -17.287 7.983 26.913 1.00 98.12 101 MET A C 1
ATOM 841 O O . MET A 1 101 ? -17.431 8.502 28.014 1.00 98.12 101 MET A O 1
ATOM 845 N N . GLN A 1 102 ? -17.693 8.580 25.789 1.00 97.19 102 GLN A N 1
ATOM 846 C CA . GLN A 1 102 ? -18.384 9.874 25.773 1.00 97.19 102 GLN A CA 1
ATOM 847 C C . GLN A 1 102 ? -19.738 9.816 26.487 1.00 97.19 102 GLN A C 1
ATOM 849 O O . GLN A 1 102 ? -20.041 10.694 27.287 1.00 97.19 102 GLN A O 1
ATOM 854 N N . ILE A 1 103 ? -20.537 8.772 26.239 1.00 97.00 103 ILE A N 1
ATOM 855 C CA . ILE A 1 103 ? -21.817 8.575 26.934 1.00 97.00 103 ILE A CA 1
ATOM 856 C C . ILE A 1 103 ? -21.585 8.428 28.438 1.00 97.00 103 ILE A C 1
ATOM 858 O O . ILE A 1 103 ? -22.272 9.079 29.215 1.00 97.00 103 ILE A O 1
ATOM 862 N N . MET A 1 104 ? -20.606 7.618 28.850 1.00 96.56 104 MET A N 1
ATOM 863 C CA . MET A 1 104 ? -20.280 7.431 30.265 1.00 96.56 104 MET A CA 1
ATOM 864 C C . MET A 1 104 ? -19.900 8.759 30.923 1.00 96.56 104 MET A C 1
ATOM 866 O O . MET A 1 104 ? -20.452 9.085 31.966 1.00 96.56 104 MET A O 1
ATOM 870 N N . VAL A 1 105 ? -19.023 9.549 30.295 1.00 96.50 105 VAL A N 1
ATOM 871 C CA . VAL A 1 105 ? -18.649 10.880 30.797 1.00 96.50 105 VAL A CA 1
ATOM 872 C C . VAL A 1 105 ? -19.873 11.781 30.940 1.00 96.50 105 VAL A C 1
ATOM 874 O O . VAL A 1 105 ? -20.037 12.379 31.993 1.00 96.50 105 VAL A O 1
ATOM 877 N N . ASN A 1 106 ? -20.754 11.828 29.938 1.00 94.50 106 ASN A N 1
ATOM 878 C CA . ASN A 1 106 ? -21.955 12.665 29.985 1.00 94.50 106 ASN A CA 1
ATOM 879 C C . ASN A 1 106 ? -22.930 12.234 31.089 1.00 94.50 106 ASN A C 1
ATOM 881 O O . ASN A 1 106 ? -23.541 13.079 31.733 1.00 94.50 106 ASN A O 1
ATOM 885 N N . VAL A 1 107 ? -23.088 10.923 31.302 1.00 95.12 107 VAL A N 1
ATOM 886 C CA . VAL A 1 107 ? -23.939 10.385 32.371 1.00 95.12 107 VAL A CA 1
ATOM 887 C C . VAL A 1 107 ? -23.375 10.758 33.740 1.00 95.12 107 VAL A C 1
ATOM 889 O O . VAL A 1 107 ? -24.136 11.202 34.591 1.00 95.12 107 VAL A O 1
ATOM 892 N N . PHE A 1 108 ? -22.060 10.623 33.941 1.00 92.12 108 PHE A N 1
ATOM 893 C CA . PHE A 1 108 ? -21.422 10.981 35.209 1.00 92.12 108 PHE A CA 1
ATOM 894 C C . PHE A 1 108 ? -21.354 12.496 35.443 1.00 92.12 108 PHE A C 1
ATOM 896 O O . PHE A 1 108 ? -21.492 12.934 36.578 1.00 92.12 108 PHE A O 1
ATOM 903 N N . SER A 1 109 ? -21.190 13.315 34.400 1.00 91.75 109 SER A N 1
ATOM 904 C CA . SER A 1 109 ? -21.190 14.775 34.550 1.00 91.75 109 SER A CA 1
ATOM 905 C C . SER A 1 109 ? -22.585 15.340 34.809 1.00 91.75 109 SER A C 1
ATOM 907 O O . SER A 1 109 ? -22.710 16.328 35.515 1.00 91.75 109 SER A O 1
ATOM 909 N N . ALA A 1 110 ? -23.633 14.727 34.248 1.00 76.31 110 ALA A N 1
ATOM 910 C CA . ALA A 1 110 ? -25.018 15.151 34.466 1.00 76.31 110 ALA A CA 1
ATOM 911 C C . ALA A 1 110 ? -25.568 14.758 35.848 1.00 76.31 110 ALA A C 1
ATOM 913 O O . ALA A 1 110 ? -26.629 15.237 36.227 1.00 76.31 110 ALA A O 1
ATOM 914 N N . SER A 1 111 ? -24.890 13.865 36.577 1.00 69.19 111 SER A N 1
ATOM 915 C CA . SER A 1 111 ? -25.240 13.507 37.958 1.00 69.19 111 SER A CA 1
ATOM 916 C C . SER A 1 111 ? -24.552 14.368 39.024 1.00 69.19 111 SER A C 1
ATOM 918 O O . SER A 1 111 ? -24.918 14.254 40.190 1.00 69.19 111 SER A O 1
ATOM 920 N N . ASP A 1 112 ? -23.564 15.185 38.635 1.00 60.66 112 ASP A N 1
ATOM 921 C CA . ASP A 1 112 ? -22.826 16.108 39.516 1.00 60.66 112 ASP A CA 1
ATOM 922 C C . ASP A 1 112 ? -23.360 17.566 39.447 1.00 60.66 112 ASP A C 1
ATOM 924 O O . ASP A 1 112 ? -22.802 18.448 40.105 1.00 60.66 112 ASP A O 1
ATOM 928 N N . GLU A 1 113 ? -24.436 17.823 38.684 1.00 53.12 113 GLU A N 1
ATOM 929 C CA . GLU A 1 113 ? -25.265 19.054 38.709 1.00 53.12 113 GLU A CA 1
ATOM 930 C C . GLU A 1 113 ? -26.599 18.806 39.431 1.00 53.12 113 GLU A C 1
ATOM 932 O O . GLU A 1 113 ? -27.036 19.713 40.179 1.00 53.12 113 GLU A O 1
#

InterPro domains:
  IPR011598 Myc-type, basic helix-loop-helix (bHLH) domain [PS50888] (45-94)
  IPR036638 Helix-loop-helix DNA-binding domain superfamily [SSF47459] (46-107)
  IPR044549 Transcription factor IBH1-like, bHLH domain [cd11444] (50-105)
  IPR044660 Transcription factor IBH1-like [PTHR33124] (24-108)

Organism: NCBI:txid205694